Protein AF-X0XL08-F1 (afdb_monomer_lite)

pLDDT: mean 83.1, std 13.4, range [55.41, 96.75]

Structure (mmCIF, N/CA/C/O backbone):
data_AF-X0XL08-F1
#
_entry.id   AF-X0XL08-F1
#
loop_
_atom_site.group_PDB
_atom_site.id
_atom_site.type_symbol
_atom_site.label_atom_id
_atom_site.label_alt_id
_atom_site.label_comp_id
_atom_site.label_asym_id
_atom_site.label_entity_id
_atom_site.label_seq_id
_atom_site.pdbx_PDB_ins_code
_atom_site.Cartn_x
_atom_site.Cartn_y
_atom_site.Cartn_z
_atom_site.occupancy
_atom_site.B_iso_or_equiv
_atom_site.auth_seq_id
_atom_site.auth_comp_id
_atom_site.auth_asym_id
_atom_site.auth_atom_id
_atom_site.pdbx_PDB_model_num
ATOM 1 N N . SER A 1 1 ? 58.829 -22.914 -38.156 1.00 68.19 1 SER A N 1
ATOM 2 C CA . SER A 1 1 ? 59.879 -21.986 -38.624 1.00 68.19 1 SER A CA 1
ATOM 3 C C . SER A 1 1 ? 59.305 -21.153 -39.754 1.00 68.19 1 SER A C 1
ATOM 5 O O . SER A 1 1 ? 58.218 -21.480 -40.220 1.00 68.19 1 SER A O 1
ATOM 7 N N . ILE A 1 2 ? 59.989 -20.090 -40.184 1.00 63.19 2 ILE A N 1
ATOM 8 C CA . ILE A 1 2 ? 59.581 -19.335 -41.381 1.00 63.19 2 ILE A CA 1
ATOM 9 C C . ILE A 1 2 ? 59.491 -20.271 -42.604 1.00 63.19 2 ILE A C 1
ATOM 11 O O . ILE A 1 2 ? 58.567 -20.150 -43.398 1.00 63.19 2 ILE A O 1
ATOM 15 N N . ASP A 1 3 ? 60.325 -21.317 -42.628 1.00 72.31 3 ASP A N 1
ATOM 16 C CA . ASP A 1 3 ? 60.306 -22.382 -43.638 1.00 72.31 3 ASP A CA 1
ATOM 17 C C . ASP A 1 3 ? 58.963 -23.128 -43.722 1.00 72.31 3 ASP A C 1
ATOM 19 O O . ASP A 1 3 ? 58.564 -23.551 -44.800 1.00 72.31 3 ASP A O 1
ATOM 23 N N . ALA A 1 4 ? 58.226 -23.275 -42.613 1.00 63.19 4 ALA A N 1
ATOM 24 C CA . ALA A 1 4 ? 56.910 -23.926 -42.624 1.00 63.19 4 ALA A CA 1
ATOM 25 C C . ALA A 1 4 ? 55.818 -23.047 -43.262 1.00 63.19 4 ALA A C 1
ATOM 27 O O . ALA A 1 4 ? 54.829 -23.575 -43.748 1.00 63.19 4 ALA A O 1
ATOM 28 N N . ILE A 1 5 ? 56.010 -21.723 -43.270 1.00 63.94 5 ILE A N 1
ATOM 29 C CA . ILE A 1 5 ? 55.116 -20.752 -43.921 1.00 63.94 5 ILE A CA 1
ATOM 30 C C . ILE A 1 5 ? 55.443 -20.662 -45.417 1.00 63.94 5 ILE A C 1
ATOM 32 O O . ILE A 1 5 ? 54.544 -20.544 -46.238 1.00 63.94 5 ILE A O 1
ATOM 36 N N . GLU A 1 6 ? 56.724 -20.761 -45.782 1.00 65.94 6 GLU A N 1
ATOM 37 C CA . GLU A 1 6 ? 57.181 -20.735 -47.181 1.00 65.94 6 GLU A CA 1
ATOM 38 C C . GLU A 1 6 ? 56.871 -22.042 -47.938 1.00 65.94 6 GLU A C 1
ATOM 40 O O . GLU A 1 6 ? 56.704 -22.031 -49.156 1.00 65.94 6 GLU A O 1
ATOM 45 N N . THR A 1 7 ? 56.752 -23.165 -47.215 1.00 66.25 7 THR A N 1
ATOM 46 C CA . THR A 1 7 ? 56.386 -24.483 -47.775 1.00 66.25 7 THR A CA 1
ATOM 47 C C . THR A 1 7 ? 54.870 -24.658 -47.947 1.00 66.25 7 THR A C 1
ATOM 49 O O . THR A 1 7 ? 54.437 -25.621 -48.578 1.00 66.25 7 THR A O 1
ATOM 52 N N . ASP A 1 8 ? 54.047 -23.738 -47.436 1.00 64.94 8 ASP A N 1
ATOM 53 C CA . ASP A 1 8 ? 52.605 -23.719 -47.700 1.00 64.94 8 ASP A CA 1
ATOM 54 C C . ASP A 1 8 ? 52.351 -23.214 -49.128 1.00 64.94 8 ASP A C 1
ATOM 56 O O . ASP A 1 8 ? 52.111 -22.037 -49.415 1.00 64.94 8 ASP A O 1
ATOM 60 N N . THR A 1 9 ? 52.512 -24.134 -50.074 1.00 62.56 9 THR A N 1
ATOM 61 C CA . THR A 1 9 ? 52.405 -23.889 -51.505 1.00 62.56 9 THR A CA 1
ATOM 62 C C . THR A 1 9 ? 50.948 -23.869 -51.935 1.00 62.56 9 THR A C 1
ATOM 64 O O . THR A 1 9 ? 50.470 -24.777 -52.612 1.00 62.56 9 THR A O 1
ATOM 67 N N . THR A 1 10 ? 50.268 -22.765 -51.652 1.00 58.53 10 THR A N 1
ATOM 68 C CA . THR A 1 10 ? 49.085 -22.310 -52.404 1.00 58.53 10 THR A CA 1
ATOM 69 C C . THR A 1 10 ? 47.754 -23.026 -52.150 1.00 58.53 10 THR A C 1
ATOM 71 O O . THR A 1 10 ? 46.770 -22.656 -52.790 1.00 58.53 10 THR A O 1
ATOM 74 N N . THR A 1 11 ? 47.666 -23.972 -51.210 1.00 63.25 11 THR A N 1
ATOM 75 C CA . THR A 1 11 ? 46.386 -24.634 -50.886 1.00 63.25 11 THR A CA 1
ATOM 76 C C . THR A 1 11 ? 45.923 -24.416 -49.458 1.00 63.25 11 THR A C 1
ATOM 78 O O . THR A 1 11 ? 44.740 -24.152 -49.274 1.00 63.25 11 THR A O 1
ATOM 81 N N . ASP A 1 12 ? 46.809 -24.450 -48.465 1.00 68.38 12 ASP A N 1
ATOM 82 C CA . ASP A 1 12 ? 46.380 -24.580 -47.070 1.0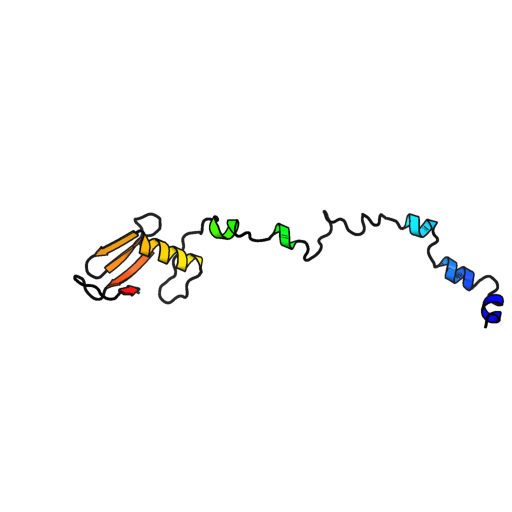0 68.38 12 ASP A CA 1
ATOM 83 C C . ASP A 1 12 ? 46.170 -23.205 -46.424 1.00 68.38 12 ASP A C 1
ATOM 85 O O . ASP A 1 12 ? 45.080 -22.928 -45.917 1.00 68.38 12 ASP A O 1
ATOM 89 N N . ILE A 1 13 ? 47.135 -22.287 -46.550 1.00 69.44 13 ILE A N 1
ATOM 90 C CA . ILE A 1 13 ? 46.950 -20.868 -46.201 1.00 69.44 13 ILE A CA 1
ATOM 91 C C . ILE A 1 13 ? 45.826 -20.242 -47.035 1.00 69.44 13 ILE A C 1
ATOM 93 O O . ILE A 1 13 ? 44.965 -19.585 -46.450 1.00 69.44 13 ILE A O 1
ATOM 97 N N . PRO A 1 14 ? 45.762 -20.436 -48.368 1.00 71.62 14 PRO A N 1
ATOM 98 C CA . PRO A 1 14 ? 44.659 -19.908 -49.156 1.00 71.62 14 PRO A CA 1
ATOM 99 C C . PRO A 1 14 ? 43.304 -20.483 -48.759 1.00 71.62 14 PRO A C 1
ATOM 101 O O . PRO A 1 14 ? 42.366 -19.703 -48.686 1.00 71.62 14 PRO A O 1
ATOM 104 N N . ALA A 1 15 ? 43.186 -21.781 -48.452 1.00 67.31 15 ALA A N 1
ATOM 105 C CA . ALA A 1 15 ? 41.934 -22.370 -47.967 1.00 67.31 15 ALA A CA 1
ATOM 106 C C . ALA A 1 15 ? 41.519 -21.809 -46.597 1.00 67.31 15 ALA A C 1
ATOM 108 O O . ALA A 1 15 ? 40.365 -21.429 -46.422 1.00 67.31 15 ALA A O 1
ATOM 109 N N . LEU A 1 16 ? 42.456 -21.670 -45.651 1.00 70.06 16 LEU A N 1
ATOM 110 C CA . LEU A 1 16 ? 42.176 -21.039 -44.354 1.00 70.06 16 LEU A CA 1
ATOM 111 C C . LEU A 1 16 ? 41.783 -19.561 -44.495 1.00 70.06 16 LEU A C 1
ATOM 113 O O . LEU A 1 16 ? 40.930 -19.079 -43.754 1.00 70.06 16 LEU A O 1
ATOM 117 N N . ILE A 1 17 ? 42.408 -18.832 -45.423 1.00 73.50 17 ILE A N 1
ATOM 118 C CA . ILE A 1 17 ? 42.084 -17.430 -45.723 1.00 73.50 17 ILE A CA 1
ATOM 119 C C . ILE A 1 17 ? 40.757 -17.321 -46.491 1.00 73.50 17 ILE A C 1
ATOM 121 O O . ILE A 1 17 ? 40.041 -16.347 -46.292 1.00 73.50 17 ILE A O 1
ATOM 125 N N . LEU A 1 18 ? 40.409 -18.307 -47.327 1.00 69.81 18 LEU A N 1
ATOM 126 C CA . LEU A 1 18 ? 39.125 -18.414 -48.037 1.00 69.81 18 LEU A CA 1
ATOM 127 C C . LEU A 1 18 ? 37.948 -18.610 -47.073 1.00 69.81 18 LEU A C 1
ATOM 129 O O . LEU A 1 18 ? 36.851 -18.136 -47.359 1.00 69.81 18 LEU A O 1
ATOM 133 N N . ASP A 1 19 ? 38.180 -19.260 -45.932 1.00 76.88 19 ASP A N 1
ATOM 134 C CA . ASP A 1 19 ? 37.178 -19.413 -44.871 1.00 76.88 19 ASP A CA 1
ATOM 135 C C . ASP A 1 19 ? 37.048 -18.159 -43.980 1.00 76.88 19 ASP A C 1
ATOM 137 O O . ASP A 1 19 ? 36.078 -18.024 -43.224 1.00 76.88 19 ASP A O 1
ATOM 141 N N . VAL A 1 20 ? 37.988 -17.207 -44.070 1.00 79.94 20 VAL A N 1
ATOM 142 C CA . VAL A 1 20 ? 37.865 -15.890 -43.430 1.00 79.94 20 VAL A CA 1
ATOM 143 C C . VAL A 1 20 ? 37.059 -14.970 -44.349 1.00 79.94 20 VAL A C 1
ATOM 145 O O . VAL A 1 20 ? 37.447 -14.763 -45.497 1.00 79.94 20 VAL A O 1
ATOM 148 N N . PRO A 1 21 ? 35.971 -14.343 -43.861 1.00 81.69 21 PRO A N 1
ATOM 149 C CA . PRO A 1 21 ? 35.225 -13.384 -44.663 1.00 81.69 21 PRO A CA 1
ATOM 150 C C . PRO A 1 21 ? 36.138 -12.272 -45.191 1.00 81.69 21 PRO A C 1
ATOM 152 O O . PRO A 1 21 ? 36.839 -11.605 -44.424 1.00 81.69 21 PRO A O 1
ATOM 155 N N . THR A 1 22 ? 36.102 -12.033 -46.498 1.00 83.88 22 THR A N 1
ATOM 156 C CA . THR A 1 22 ? 36.779 -10.895 -47.128 1.00 83.88 22 THR A CA 1
ATOM 157 C C . THR A 1 22 ? 36.236 -9.572 -46.592 1.00 83.88 22 THR A C 1
ATOM 159 O O . THR A 1 22 ? 35.141 -9.501 -46.042 1.00 83.88 22 THR A O 1
ATOM 162 N N . VAL A 1 23 ? 36.952 -8.466 -46.818 1.00 78.50 23 VAL A N 1
ATOM 163 C CA . VAL A 1 23 ? 36.458 -7.122 -46.468 1.00 78.50 23 VAL A CA 1
ATOM 164 C C . VAL A 1 23 ? 35.115 -6.839 -47.145 1.00 78.50 23 VAL A C 1
ATOM 166 O O . VAL A 1 23 ? 34.231 -6.263 -46.522 1.00 78.50 23 VAL A O 1
ATOM 169 N N . ALA A 1 24 ? 34.927 -7.270 -48.394 1.00 81.62 24 ALA A N 1
ATOM 170 C CA . ALA A 1 24 ? 33.663 -7.115 -49.107 1.00 81.62 24 ALA A CA 1
ATOM 171 C C . ALA A 1 24 ? 32.549 -7.977 -48.495 1.00 81.62 24 ALA A C 1
ATOM 173 O O . ALA A 1 24 ? 31.439 -7.489 -48.323 1.00 81.62 24 ALA A O 1
ATOM 174 N N . GLU A 1 25 ? 32.839 -9.219 -48.106 1.00 83.56 25 GLU A N 1
ATOM 175 C CA . GLU A 1 25 ? 31.871 -10.110 -47.455 1.00 83.56 25 GLU A CA 1
ATOM 176 C C . GLU A 1 25 ? 31.559 -9.691 -46.023 1.00 83.56 25 GLU A C 1
ATOM 178 O O . GLU A 1 25 ? 30.413 -9.789 -45.610 1.00 83.56 25 GLU A O 1
ATOM 183 N N . PHE A 1 26 ? 32.532 -9.181 -45.270 1.00 75.62 26 PHE A N 1
ATOM 184 C CA . PHE A 1 26 ? 32.328 -8.582 -43.955 1.00 75.62 26 PHE A CA 1
ATOM 185 C C . PHE A 1 26 ? 31.464 -7.319 -44.072 1.00 75.62 26 PHE A C 1
ATOM 187 O O . PHE A 1 26 ? 30.476 -7.189 -43.356 1.00 75.62 26 PHE A O 1
ATOM 194 N N . ASN A 1 27 ? 31.759 -6.450 -45.050 1.00 74.69 27 ASN A N 1
ATOM 195 C CA . ASN A 1 27 ? 30.947 -5.269 -45.358 1.00 74.69 27 ASN A CA 1
ATOM 196 C C . ASN A 1 27 ? 29.570 -5.613 -45.962 1.00 74.69 27 ASN A C 1
ATOM 198 O O . ASN A 1 27 ? 28.641 -4.819 -45.834 1.00 74.69 27 ASN A O 1
ATOM 202 N N . ALA A 1 28 ? 29.396 -6.776 -46.589 1.00 73.50 28 ALA A N 1
ATOM 203 C CA . ALA A 1 28 ? 28.097 -7.261 -47.065 1.00 73.50 28 ALA A CA 1
ATOM 204 C C . ALA A 1 28 ? 27.306 -7.987 -45.962 1.00 73.50 28 ALA A C 1
ATOM 206 O O . ALA A 1 28 ? 26.081 -7.910 -45.925 1.00 73.50 28 ALA A O 1
ATOM 207 N N . ARG A 1 29 ? 28.003 -8.637 -45.019 1.00 70.44 29 ARG A N 1
ATOM 208 C CA . ARG A 1 29 ? 27.463 -9.182 -43.761 1.00 70.44 29 ARG A CA 1
ATOM 209 C C . ARG A 1 29 ? 27.072 -8.091 -42.770 1.00 70.44 29 ARG A C 1
ATOM 211 O O . ARG A 1 29 ? 26.448 -8.401 -41.759 1.00 70.44 29 ARG A O 1
ATOM 218 N N . THR A 1 30 ? 27.337 -6.829 -43.099 1.00 58.50 30 THR A N 1
ATOM 219 C CA . THR A 1 30 ? 26.658 -5.647 -42.561 1.00 58.50 30 THR A CA 1
ATOM 220 C C . THR A 1 30 ? 25.184 -5.640 -42.981 1.00 58.50 30 THR A C 1
ATOM 222 O O . THR A 1 30 ? 24.680 -4.688 -43.577 1.00 58.50 30 THR A O 1
ATOM 225 N N . LEU A 1 31 ? 24.435 -6.666 -42.577 1.00 56.97 31 LEU A N 1
ATOM 226 C CA . LEU A 1 31 ? 23.073 -6.453 -42.116 1.00 56.97 31 LEU A CA 1
ATOM 227 C C . LEU A 1 31 ? 23.204 -5.597 -40.845 1.00 56.97 31 LEU A C 1
ATOM 229 O O . LEU A 1 31 ? 23.271 -6.104 -39.737 1.00 56.97 31 LEU A O 1
ATOM 233 N N . VAL A 1 32 ? 23.457 -4.314 -41.111 1.00 59.53 32 VAL A N 1
ATOM 234 C CA . VAL A 1 32 ? 23.624 -3.121 -40.284 1.00 59.53 32 VAL A CA 1
ATOM 235 C C . VAL A 1 32 ? 23.974 -3.405 -38.820 1.00 59.53 32 VAL A C 1
ATOM 237 O O . VAL A 1 32 ? 23.147 -3.889 -38.064 1.00 59.53 32 VAL A O 1
ATOM 240 N N . ALA A 1 33 ? 25.145 -2.974 -38.347 1.00 55.78 33 ALA A N 1
ATOM 241 C CA . ALA A 1 33 ? 25.408 -2.897 -36.903 1.00 55.78 33 ALA A CA 1
ATOM 242 C C . ALA A 1 33 ? 24.300 -2.128 -36.132 1.00 55.78 33 ALA A C 1
ATOM 244 O O . ALA A 1 33 ? 24.096 -2.369 -34.950 1.00 55.78 33 ALA A O 1
ATOM 245 N N . ALA A 1 34 ? 23.544 -1.258 -36.816 1.00 55.41 34 ALA A N 1
ATOM 246 C CA . ALA A 1 34 ? 22.351 -0.578 -36.300 1.00 55.41 34 ALA A CA 1
ATOM 247 C C . ALA A 1 34 ? 21.063 -1.437 -36.252 1.00 55.41 34 ALA A C 1
ATOM 249 O O . ALA A 1 34 ? 20.072 -0.985 -35.702 1.00 55.41 34 ALA A O 1
ATOM 250 N N . ALA A 1 35 ? 21.057 -2.638 -36.833 1.00 64.56 35 ALA A N 1
ATOM 251 C CA . ALA A 1 35 ? 19.972 -3.621 -36.764 1.00 64.56 35 ALA A CA 1
ATOM 252 C C . ALA A 1 35 ? 20.320 -4.831 -35.874 1.00 64.56 35 ALA A C 1
ATOM 254 O O . ALA A 1 35 ? 19.460 -5.668 -35.632 1.00 64.56 35 ALA A O 1
ATOM 255 N N . TYR A 1 36 ? 21.568 -4.946 -35.397 1.00 69.81 36 TYR A N 1
ATOM 256 C CA . TYR A 1 36 ? 21.954 -5.963 -34.405 1.00 69.81 36 TYR A CA 1
ATOM 257 C C . TYR A 1 36 ? 21.410 -5.639 -33.004 1.00 69.81 36 TYR A C 1
ATOM 259 O O . TYR A 1 36 ? 21.325 -6.517 -32.149 1.00 69.81 36 TYR A O 1
ATOM 267 N N . PHE A 1 37 ? 21.087 -4.366 -32.773 1.00 70.12 37 PHE A N 1
ATOM 268 C CA . PHE A 1 37 ? 20.436 -3.879 -31.573 1.00 70.12 37 PHE A CA 1
ATOM 269 C C . PHE A 1 37 ? 19.673 -2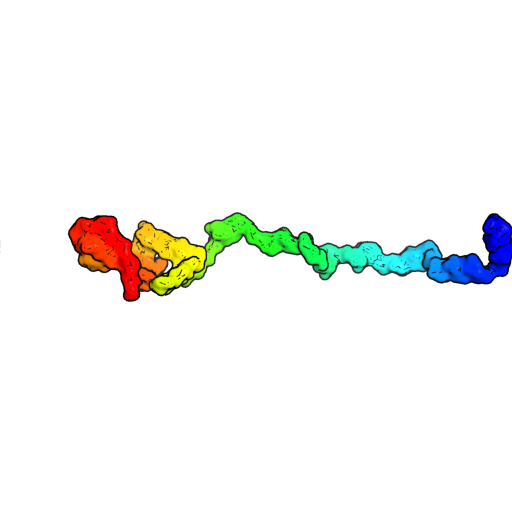.583 -31.898 1.00 70.12 37 PHE A C 1
ATOM 271 O O . PHE A 1 37 ? 20.286 -1.530 -32.084 1.00 70.12 37 PHE A O 1
ATOM 278 N N . ASP A 1 38 ? 18.350 -2.660 -31.994 1.00 71.94 38 ASP A N 1
ATOM 279 C CA . ASP A 1 38 ? 17.452 -1.510 -32.077 1.00 71.94 38 ASP A CA 1
ATOM 280 C C . ASP A 1 38 ? 16.929 -1.176 -30.670 1.00 71.94 38 ASP A C 1
ATOM 282 O O . ASP A 1 38 ? 16.086 -1.902 -30.157 1.00 71.94 38 ASP A O 1
ATOM 286 N N . PRO A 1 39 ? 17.333 -0.071 -30.024 1.00 67.81 39 PRO A N 1
ATOM 287 C CA . PRO A 1 39 ? 16.811 0.282 -28.702 1.00 67.81 39 PRO A CA 1
ATOM 288 C C . PRO A 1 39 ? 15.291 0.538 -28.674 1.00 67.81 39 PRO A C 1
ATOM 290 O O . PRO A 1 39 ? 14.718 0.611 -27.587 1.00 67.81 39 PRO A O 1
ATOM 293 N N . ALA A 1 40 ? 14.635 0.697 -29.830 1.00 69.38 40 ALA A N 1
ATOM 294 C CA . ALA A 1 40 ? 13.185 0.831 -29.952 1.00 69.38 40 ALA A CA 1
ATOM 295 C C . ALA A 1 40 ? 12.450 -0.505 -30.196 1.00 69.38 40 ALA A C 1
ATOM 297 O O . ALA A 1 40 ? 11.236 -0.551 -29.986 1.00 69.38 40 ALA A O 1
ATOM 298 N N . ALA A 1 41 ? 13.143 -1.577 -30.603 1.00 73.81 41 ALA A N 1
ATOM 299 C CA . ALA A 1 41 ? 12.542 -2.888 -30.901 1.00 73.81 41 ALA A CA 1
ATOM 300 C C . ALA A 1 41 ? 13.143 -4.053 -30.088 1.00 73.81 41 ALA A C 1
ATOM 302 O O . ALA A 1 41 ? 12.414 -4.964 -29.689 1.00 73.81 41 ALA A O 1
ATOM 303 N N . ASP A 1 42 ? 14.440 -4.017 -29.794 1.00 78.12 42 ASP A N 1
ATOM 304 C CA . ASP A 1 42 ? 15.162 -5.005 -29.000 1.00 78.12 42 ASP A CA 1
ATOM 305 C C . ASP A 1 42 ? 15.084 -4.674 -27.507 1.00 78.12 42 ASP A C 1
ATOM 307 O O . ASP A 1 42 ? 15.525 -3.630 -27.021 1.00 78.12 42 ASP A O 1
ATOM 311 N N . THR A 1 43 ? 14.526 -5.605 -26.738 1.00 66.56 43 THR A N 1
ATOM 312 C CA . THR A 1 43 ? 14.390 -5.450 -25.288 1.00 66.56 43 THR A CA 1
ATOM 313 C C . THR A 1 43 ? 15.737 -5.699 -24.606 1.00 66.56 43 THR A C 1
ATOM 315 O O . THR A 1 43 ? 16.147 -6.847 -24.434 1.00 66.56 43 THR A O 1
ATOM 318 N N . VAL A 1 44 ? 16.417 -4.641 -24.150 1.00 71.44 44 VAL A N 1
ATOM 319 C CA . VAL A 1 44 ? 17.489 -4.786 -23.148 1.00 71.44 44 VAL A CA 1
ATOM 320 C C . VAL A 1 44 ? 16.819 -5.048 -21.821 1.00 71.44 44 VAL A C 1
ATOM 322 O O . VAL A 1 44 ? 16.317 -4.123 -21.181 1.00 71.44 44 VAL A O 1
ATOM 325 N N . ALA A 1 45 ? 16.823 -6.303 -21.387 1.00 69.06 45 ALA A N 1
ATOM 326 C CA . ALA A 1 45 ? 16.521 -6.600 -20.001 1.00 69.06 45 ALA A CA 1
ATOM 327 C C . ALA A 1 45 ? 17.425 -5.715 -19.114 1.00 69.06 45 ALA A C 1
ATOM 329 O O . ALA A 1 45 ? 18.644 -5.841 -19.170 1.00 69.06 45 ALA A O 1
ATOM 330 N N . THR A 1 46 ? 16.785 -4.811 -18.357 1.00 56.69 46 THR A N 1
ATOM 331 C CA . THR A 1 46 ? 17.323 -3.858 -17.358 1.00 56.69 46 THR A CA 1
ATOM 332 C C . THR A 1 46 ? 17.848 -2.482 -17.816 1.00 56.69 46 THR A C 1
ATOM 334 O O . THR A 1 46 ? 18.444 -1.768 -17.017 1.00 56.69 46 THR A O 1
ATOM 337 N N . VAL A 1 47 ? 17.564 -2.022 -19.045 1.00 59.88 47 VAL A N 1
ATOM 338 C CA . VAL A 1 47 ? 17.450 -0.559 -19.348 1.00 59.88 47 VAL A CA 1
ATOM 339 C C . VAL A 1 47 ? 15.991 -0.213 -19.692 1.00 59.88 47 VAL A C 1
ATOM 341 O O . VAL A 1 47 ? 15.661 0.736 -20.387 1.00 59.88 47 VAL A O 1
ATOM 344 N N . THR A 1 48 ? 15.078 -1.025 -19.169 1.00 55.94 48 THR A N 1
ATOM 345 C CA . THR A 1 48 ? 13.622 -0.829 -19.159 1.00 55.94 48 THR A CA 1
ATOM 346 C C . THR A 1 48 ? 13.162 -0.162 -17.848 1.00 55.94 48 THR A C 1
ATOM 348 O O . THR A 1 48 ? 12.005 0.229 -17.707 1.00 55.94 48 THR A O 1
ATOM 351 N N . ASP A 1 49 ? 14.079 0.032 -16.893 1.00 58.19 49 ASP A N 1
ATOM 352 C CA . ASP A 1 49 ? 13.794 0.438 -15.508 1.00 58.19 49 ASP A CA 1
ATOM 353 C C . ASP A 1 49 ? 13.428 1.921 -15.327 1.00 58.19 49 ASP A C 1
ATOM 355 O O . ASP A 1 49 ? 13.082 2.337 -14.223 1.00 58.19 49 ASP A O 1
ATOM 359 N N . VAL A 1 50 ? 13.453 2.729 -16.394 1.00 65.25 50 VAL A N 1
ATOM 360 C CA . VAL A 1 50 ? 12.929 4.110 -16.364 1.00 65.25 50 VAL A CA 1
ATOM 361 C C . VAL A 1 50 ? 11.458 4.152 -16.772 1.00 65.25 50 VAL A C 1
ATOM 363 O O . VAL A 1 50 ? 10.685 4.915 -16.202 1.00 65.25 50 VAL A O 1
ATOM 366 N N . THR A 1 51 ? 11.038 3.309 -17.717 1.00 70.06 51 THR A N 1
ATOM 367 C CA . THR A 1 51 ? 9.665 3.330 -18.247 1.00 70.06 51 THR A CA 1
ATOM 368 C C . THR A 1 51 ? 8.639 2.819 -17.234 1.00 70.06 51 THR A C 1
ATOM 370 O O . THR A 1 51 ? 7.505 3.283 -17.241 1.00 70.06 51 THR A O 1
ATOM 373 N N . ASN A 1 52 ? 9.043 1.919 -16.331 1.00 74.06 52 ASN A N 1
ATOM 374 C CA . ASN A 1 52 ? 8.180 1.359 -15.283 1.00 74.06 52 ASN A CA 1
ATOM 375 C C . ASN A 1 52 ? 8.550 1.848 -13.876 1.00 74.06 52 ASN A C 1
ATOM 377 O O . ASN A 1 52 ? 8.169 1.228 -12.881 1.00 74.06 52 ASN A O 1
ATOM 381 N N . GLN A 1 53 ? 9.334 2.924 -13.774 1.00 84.19 53 GLN A N 1
ATOM 382 C CA . GLN A 1 53 ? 9.712 3.456 -12.475 1.00 84.19 53 GLN A CA 1
ATOM 383 C C . GLN A 1 53 ? 8.485 4.057 -11.789 1.00 84.19 53 GLN A C 1
ATOM 385 O O . GLN A 1 53 ? 7.903 5.017 -12.284 1.00 84.19 53 GLN A O 1
ATOM 390 N N . VAL A 1 54 ? 8.129 3.522 -10.622 1.00 88.38 54 VAL A N 1
ATOM 391 C CA . VAL A 1 54 ? 7.162 4.168 -9.731 1.00 88.38 54 VAL A CA 1
ATOM 392 C C . VAL A 1 54 ? 7.787 5.467 -9.236 1.00 88.38 54 VAL A C 1
ATOM 394 O O . VAL A 1 54 ? 8.803 5.453 -8.537 1.00 88.38 54 VAL A O 1
ATOM 397 N N . THR A 1 55 ? 7.201 6.597 -9.609 1.00 91.00 55 THR A N 1
ATOM 398 C CA . THR A 1 55 ? 7.655 7.907 -9.151 1.00 91.00 55 THR A CA 1
ATOM 399 C C . THR A 1 55 ? 7.100 8.213 -7.762 1.00 91.00 55 THR A C 1
ATOM 401 O O . THR A 1 55 ? 6.099 7.654 -7.312 1.00 91.00 55 THR A O 1
ATOM 404 N N . VAL A 1 56 ? 7.717 9.169 -7.065 1.00 92.25 56 VAL A N 1
ATOM 405 C CA . VAL A 1 56 ? 7.169 9.685 -5.798 1.00 92.25 56 VAL A CA 1
ATOM 406 C C . VAL A 1 56 ? 5.763 10.272 -6.004 1.00 92.25 56 VAL A C 1
ATOM 408 O O . VAL A 1 56 ? 4.910 10.136 -5.131 1.00 92.25 56 VAL A O 1
ATOM 411 N N . ALA A 1 57 ? 5.497 10.877 -7.167 1.00 93.38 57 ALA A N 1
ATOM 412 C CA . ALA A 1 57 ? 4.175 11.399 -7.502 1.00 93.38 57 ALA A CA 1
ATOM 413 C C . ALA A 1 57 ? 3.131 10.277 -7.612 1.00 93.38 57 ALA A C 1
ATOM 415 O O . ALA A 1 57 ? 2.024 10.441 -7.096 1.00 93.38 57 ALA A O 1
ATOM 416 N N . ASP A 1 58 ? 3.492 9.123 -8.183 1.00 92.81 58 ASP A N 1
ATOM 417 C CA . ASP A 1 58 ? 2.595 7.964 -8.273 1.00 92.81 58 ASP A CA 1
ATOM 418 C C . ASP A 1 58 ? 2.210 7.443 -6.884 1.00 92.81 58 ASP A C 1
ATOM 420 O O . ASP A 1 58 ? 1.073 7.043 -6.671 1.00 92.81 58 ASP A O 1
ATOM 424 N N . ILE A 1 59 ? 3.113 7.499 -5.903 1.00 92.25 59 ILE A N 1
ATOM 425 C CA . ILE A 1 59 ? 2.826 7.051 -4.530 1.00 92.25 59 ILE A CA 1
ATOM 426 C C . ILE A 1 59 ? 1.956 8.068 -3.782 1.00 92.25 59 ILE A C 1
ATOM 428 O O . ILE A 1 59 ? 1.052 7.685 -3.044 1.00 92.25 59 ILE A O 1
ATOM 432 N N . LEU A 1 60 ? 2.239 9.363 -3.944 1.00 93.94 60 LEU A N 1
ATOM 433 C CA . LEU A 1 60 ? 1.606 10.423 -3.152 1.00 93.94 60 LEU A CA 1
ATOM 434 C C . LEU A 1 60 ? 0.268 10.912 -3.714 1.00 93.94 60 LEU A C 1
ATOM 436 O O . LEU A 1 60 ? -0.518 11.488 -2.966 1.00 93.94 60 LEU A O 1
ATOM 440 N N . THR A 1 61 ? 0.023 10.743 -5.016 1.00 93.69 61 THR A N 1
ATOM 441 C CA . THR A 1 61 ? -1.156 11.321 -5.688 1.00 93.69 61 THR A CA 1
ATOM 442 C C . THR A 1 61 ? -2.123 10.282 -6.249 1.00 93.69 61 THR A C 1
ATOM 444 O O . THR A 1 61 ? -3.272 10.622 -6.534 1.00 93.69 61 THR A O 1
ATOM 447 N N . THR A 1 62 ? -1.713 9.015 -6.367 1.00 94.94 62 THR A N 1
ATOM 448 C CA . THR A 1 62 ? -2.627 7.947 -6.790 1.00 94.94 62 THR A CA 1
ATOM 449 C C . THR A 1 62 ? -3.666 7.684 -5.709 1.00 94.94 62 THR A C 1
ATOM 451 O O . THR A 1 62 ? -3.338 7.397 -4.557 1.00 94.94 62 THR A O 1
ATOM 454 N N . GLN A 1 63 ? -4.942 7.744 -6.093 1.00 94.75 63 GLN A N 1
ATOM 455 C CA . GLN A 1 63 ? -6.039 7.418 -5.194 1.00 94.75 63 GLN A CA 1
ATOM 456 C C . GLN A 1 63 ? -6.004 5.935 -4.819 1.00 94.75 63 GLN A C 1
ATOM 458 O O . GLN A 1 63 ? -5.968 5.045 -5.668 1.00 94.75 63 GLN A O 1
ATOM 463 N N . MET A 1 64 ? -6.070 5.677 -3.521 1.00 94.75 64 MET A N 1
ATOM 464 C CA . MET A 1 64 ? -6.144 4.332 -2.974 1.00 94.75 64 MET A CA 1
ATOM 465 C C . MET A 1 64 ? -7.594 3.842 -3.014 1.00 94.75 64 MET A C 1
ATOM 467 O O . MET A 1 64 ? -8.516 4.584 -2.677 1.00 94.75 64 MET A O 1
ATOM 471 N N . THR A 1 65 ? -7.806 2.586 -3.409 1.00 95.38 65 THR A N 1
ATOM 472 C CA . THR A 1 65 ? -9.135 1.963 -3.320 1.00 95.38 65 THR A CA 1
ATOM 473 C C . THR A 1 65 ? -9.481 1.726 -1.855 1.00 95.38 65 THR A C 1
ATOM 475 O O . THR A 1 65 ? -8.699 1.118 -1.126 1.00 95.38 65 THR A O 1
ATOM 478 N N . GLU A 1 66 ? -10.647 2.203 -1.425 1.00 96.00 66 GLU A N 1
ATOM 479 C CA . GLU A 1 66 ? -11.094 2.068 -0.041 1.00 96.00 66 GLU A CA 1
ATOM 480 C C . GLU A 1 66 ? -11.177 0.592 0.377 1.00 96.00 66 GLU A C 1
ATOM 482 O O . GLU A 1 66 ? -11.824 -0.239 -0.265 1.00 96.00 66 GLU A O 1
ATOM 487 N N . SER A 1 67 ? -10.500 0.263 1.473 1.00 95.56 67 SER A N 1
ATOM 488 C CA . SER A 1 67 ? -10.514 -1.058 2.088 1.00 95.56 67 SER A CA 1
ATOM 489 C C . SER A 1 67 ? -10.118 -0.919 3.551 1.00 95.56 67 SER A C 1
ATOM 491 O O . SER A 1 67 ? -9.253 -0.111 3.882 1.00 95.56 67 SER A O 1
ATOM 493 N N . TYR A 1 68 ? -10.709 -1.739 4.416 1.00 94.44 68 TYR A N 1
ATOM 494 C CA . TYR A 1 68 ? -10.394 -1.792 5.843 1.00 94.44 68 TYR A CA 1
ATOM 495 C C . TYR A 1 68 ? -10.008 -3.217 6.226 1.00 94.44 68 TYR A C 1
ATOM 497 O O . TYR A 1 68 ? -10.478 -4.186 5.626 1.00 94.44 68 TYR A O 1
ATOM 505 N N . ALA A 1 69 ? -9.099 -3.347 7.189 1.00 92.81 69 ALA A N 1
ATOM 506 C CA . ALA A 1 69 ? -8.668 -4.651 7.671 1.00 92.81 69 ALA A CA 1
ATOM 507 C C . ALA A 1 69 ? -9.745 -5.264 8.571 1.00 92.81 69 ALA A C 1
ATOM 509 O O . ALA A 1 69 ? -10.300 -4.578 9.428 1.00 92.81 69 ALA A O 1
ATOM 510 N N . ALA A 1 70 ? -9.996 -6.563 8.398 1.00 89.25 70 ALA A N 1
ATOM 511 C CA . ALA A 1 70 ? -10.840 -7.328 9.309 1.00 89.25 70 ALA A CA 1
ATOM 512 C C . ALA A 1 70 ? -10.231 -7.387 10.720 1.00 89.25 70 ALA A C 1
ATOM 514 O O . ALA A 1 70 ? -9.024 -7.153 10.906 1.00 89.25 70 ALA A O 1
ATOM 515 N N . ASP A 1 71 ? -11.053 -7.736 11.716 1.00 85.75 71 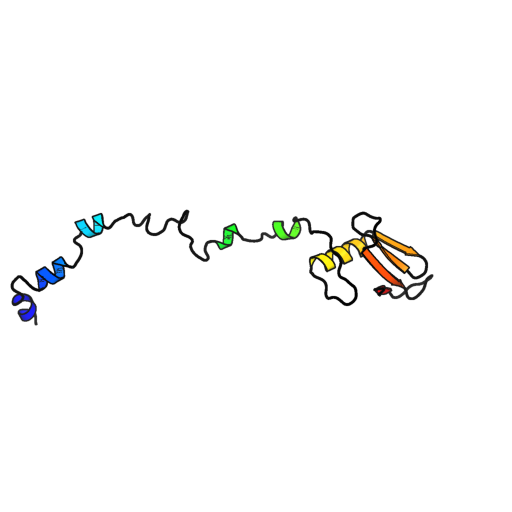ASP A N 1
ATOM 516 C CA . ASP A 1 71 ? -10.529 -7.901 13.063 1.00 85.75 71 ASP A CA 1
ATOM 517 C C . ASP A 1 71 ? -9.493 -9.042 13.146 1.00 85.75 71 ASP A C 1
ATOM 519 O O . ASP A 1 71 ? -9.568 -10.020 12.405 1.00 85.75 71 ASP A O 1
ATOM 523 N N . ASN A 1 72 ? -8.480 -8.896 14.005 1.00 83.94 72 ASN A N 1
ATOM 524 C CA . ASN A 1 72 ? -7.343 -9.818 14.160 1.00 83.94 72 ASN A CA 1
ATOM 525 C C . ASN A 1 72 ? -6.493 -10.108 12.900 1.00 83.94 72 ASN A C 1
ATOM 527 O O . ASN A 1 72 ? -5.603 -10.958 12.948 1.00 83.94 72 ASN A O 1
ATOM 531 N N . ALA A 1 73 ? -6.699 -9.393 11.789 1.00 89.44 73 ALA A N 1
ATOM 532 C CA . ALA A 1 73 ? -5.864 -9.496 10.593 1.00 89.44 73 ALA A CA 1
ATOM 533 C C . ALA A 1 73 ? -4.817 -8.371 10.529 1.00 89.44 73 ALA A C 1
ATOM 535 O O . ALA A 1 73 ? -5.122 -7.203 10.786 1.00 89.44 73 ALA A O 1
ATOM 536 N N . ALA A 1 74 ? -3.585 -8.712 10.136 1.00 93.06 74 ALA A N 1
ATOM 537 C CA . ALA A 1 74 ? -2.562 -7.714 9.836 1.00 93.06 74 ALA A CA 1
ATOM 538 C C . ALA A 1 74 ? -2.993 -6.879 8.609 1.00 93.06 74 ALA A C 1
ATOM 540 O O . ALA A 1 74 ? -3.343 -7.463 7.580 1.00 93.06 74 ALA A O 1
ATOM 541 N N . PRO A 1 75 ? -2.991 -5.536 8.691 1.00 94.75 75 PRO A N 1
ATOM 542 C CA . PRO A 1 75 ? -3.464 -4.692 7.602 1.00 94.75 75 PRO A CA 1
ATOM 543 C C . PRO A 1 75 ? -2.448 -4.612 6.458 1.00 94.75 75 PRO A C 1
ATOM 545 O O . PRO A 1 75 ? -1.235 -4.600 6.671 1.00 94.75 75 PRO A O 1
ATOM 548 N N . THR A 1 76 ? -2.947 -4.453 5.233 1.00 96.75 76 THR A N 1
ATOM 549 C CA . THR A 1 76 ? -2.152 -3.884 4.134 1.00 96.75 76 THR A CA 1
ATOM 550 C C . THR A 1 76 ? -1.908 -2.390 4.374 1.00 96.75 76 THR A C 1
ATOM 552 O O . THR A 1 76 ? -2.635 -1.747 5.134 1.00 96.75 76 THR A O 1
ATOM 555 N N . LEU A 1 77 ? -0.930 -1.795 3.681 1.00 94.12 77 LEU A N 1
ATOM 556 C CA . LEU A 1 77 ? -0.662 -0.352 3.778 1.00 94.12 77 LEU A CA 1
ATOM 557 C C . LEU A 1 77 ? -1.904 0.490 3.448 1.00 94.12 77 LEU A C 1
ATOM 559 O O . LEU A 1 77 ? -2.169 1.485 4.120 1.00 94.12 77 LEU A O 1
ATOM 563 N N . THR A 1 78 ? -2.703 0.045 2.471 1.00 95.88 78 THR A N 1
ATOM 564 C CA . THR A 1 78 ? -3.947 0.733 2.114 1.00 95.88 78 THR A CA 1
ATOM 565 C C . THR A 1 78 ? -4.960 0.725 3.245 1.00 95.88 78 THR A C 1
ATOM 567 O O . THR A 1 78 ? -5.497 1.770 3.604 1.00 95.88 78 THR A O 1
ATOM 570 N N . GLN A 1 79 ? -5.155 -0.435 3.866 1.00 96.31 79 GLN A N 1
ATOM 571 C CA . GLN A 1 79 ? -6.090 -0.584 4.976 1.00 96.31 79 GLN A CA 1
ATOM 572 C C . GLN A 1 79 ? -5.652 0.195 6.220 1.00 96.31 79 GLN A C 1
ATOM 574 O O . GLN A 1 79 ? -6.492 0.787 6.893 1.00 96.31 79 GLN A O 1
ATOM 579 N N . ALA A 1 80 ? -4.350 0.230 6.519 1.00 94.88 80 ALA A N 1
ATOM 580 C CA . ALA A 1 80 ? -3.823 0.973 7.661 1.00 94.88 80 ALA A CA 1
ATOM 581 C C . ALA A 1 80 ? -4.013 2.488 7.495 1.00 94.88 80 ALA A C 1
ATOM 583 O O . ALA A 1 80 ? -4.527 3.143 8.399 1.00 94.88 80 ALA A O 1
ATOM 584 N N . LEU A 1 81 ? -3.651 3.036 6.329 1.00 94.56 81 LEU A N 1
ATOM 585 C CA . LEU A 1 81 ? -3.791 4.468 6.053 1.00 94.56 81 LEU A CA 1
ATOM 586 C C . LEU A 1 81 ? -5.257 4.910 6.032 1.00 94.56 81 LEU A C 1
ATOM 588 O O . LEU A 1 81 ? -5.576 5.934 6.631 1.00 94.56 81 LEU A O 1
ATOM 592 N N . MET A 1 82 ? -6.153 4.120 5.429 1.00 95.69 82 MET A N 1
ATOM 593 C CA . MET A 1 82 ? -7.593 4.408 5.437 1.00 95.69 82 MET A CA 1
ATOM 594 C C . MET A 1 82 ? -8.171 4.384 6.855 1.00 95.69 82 MET A C 1
ATOM 596 O O . MET A 1 82 ? -8.936 5.272 7.224 1.00 95.69 82 MET A O 1
ATOM 600 N N . MET A 1 83 ? -7.776 3.412 7.684 1.00 93.12 83 MET A N 1
ATOM 601 C CA . MET A 1 83 ? -8.229 3.343 9.076 1.00 93.12 83 MET A CA 1
ATOM 602 C C . MET A 1 83 ? -7.718 4.538 9.897 1.00 93.12 83 MET A C 1
ATOM 604 O O . MET A 1 83 ? -8.475 5.117 10.671 1.00 93.12 83 MET A O 1
ATOM 608 N N . CYS A 1 84 ? -6.468 4.967 9.690 1.00 93.75 84 CYS A N 1
ATOM 609 C CA . CYS A 1 84 ? -5.935 6.185 10.305 1.00 93.75 84 CYS A CA 1
ATOM 610 C C . CYS A 1 84 ? -6.678 7.446 9.846 1.00 93.75 84 CYS A C 1
ATOM 612 O O . CYS A 1 84 ? -7.061 8.256 10.686 1.00 93.75 84 CYS A O 1
ATOM 614 N N . GLN A 1 85 ? -6.905 7.609 8.539 1.00 95.06 85 GLN A N 1
ATOM 615 C CA . GLN A 1 85 ? -7.627 8.756 7.984 1.00 95.06 85 GLN A CA 1
ATOM 616 C C . GLN A 1 85 ? -9.019 8.885 8.607 1.00 95.06 85 GLN A C 1
ATOM 618 O O . GLN A 1 85 ? -9.381 9.962 9.078 1.00 95.06 85 GLN A O 1
ATOM 623 N N . GLN A 1 86 ? -9.779 7.791 8.661 1.00 95.25 86 GLN A N 1
ATOM 624 C CA . GLN A 1 86 ? -11.135 7.831 9.200 1.00 95.25 86 GLN A CA 1
ATOM 625 C C . GLN A 1 86 ? -11.161 8.017 10.719 1.00 95.25 86 GLN A C 1
ATOM 627 O O . GLN A 1 86 ? -12.004 8.758 11.210 1.00 95.25 86 GLN A O 1
ATOM 632 N N . MET A 1 87 ? -10.200 7.452 11.464 1.00 92.44 87 MET A N 1
ATOM 633 C CA . MET A 1 87 ? -10.083 7.698 12.912 1.00 92.44 87 MET A CA 1
ATOM 634 C C . MET A 1 87 ? -9.829 9.175 13.236 1.00 92.44 87 MET A C 1
ATOM 636 O O . MET A 1 87 ? -10.243 9.658 14.284 1.00 92.44 87 MET A O 1
ATOM 640 N N . LEU A 1 88 ? -9.127 9.888 12.354 1.00 93.69 88 LEU A N 1
ATOM 641 C CA . LEU A 1 88 ? -8.848 11.314 12.514 1.00 93.69 88 LEU A CA 1
ATOM 642 C C . LEU A 1 88 ? -9.984 12.206 11.997 1.00 93.69 88 LEU A C 1
ATOM 644 O O . LEU A 1 88 ? -10.134 13.325 12.480 1.00 93.69 88 LEU A O 1
ATOM 648 N N . GLY A 1 89 ? -10.730 11.741 10.993 1.00 92.38 89 GLY A N 1
ATOM 649 C CA . GLY A 1 89 ? -11.703 12.548 10.260 1.00 92.38 89 GLY A CA 1
ATOM 650 C C . GLY A 1 89 ? -13.149 12.379 10.713 1.00 92.38 89 GLY A C 1
ATOM 651 O O . GLY A 1 89 ? -13.809 13.379 10.988 1.00 92.38 89 GLY A O 1
ATOM 652 N N . ASP A 1 90 ? -13.652 11.142 10.754 1.00 93.25 90 ASP A N 1
ATOM 653 C CA . ASP A 1 90 ? -15.086 10.879 10.911 1.00 93.25 90 ASP A CA 1
ATOM 654 C C . ASP A 1 90 ? -15.368 9.608 11.729 1.00 93.25 90 ASP A C 1
ATOM 656 O O . ASP A 1 90 ? -15.209 8.463 11.282 1.00 93.25 90 ASP A O 1
ATOM 660 N N . PHE A 1 91 ? -15.810 9.836 12.963 1.00 94.06 91 PHE A N 1
ATOM 661 C CA . PHE A 1 91 ? -16.311 8.814 13.865 1.00 94.06 91 PHE A CA 1
ATOM 662 C C . PHE A 1 91 ? -17.424 9.383 14.747 1.00 94.06 91 PHE A C 1
ATOM 664 O O . PHE A 1 91 ? -17.482 10.578 15.038 1.00 94.06 91 PHE A O 1
ATOM 671 N N . ALA A 1 92 ? -18.289 8.498 15.228 1.00 93.56 92 ALA A N 1
ATOM 672 C CA . ALA A 1 92 ? -19.324 8.824 16.199 1.00 93.56 92 ALA A CA 1
ATOM 673 C C . ALA A 1 92 ? -19.119 8.010 17.474 1.00 93.56 92 ALA A C 1
ATOM 675 O O . ALA A 1 92 ? -18.728 6.849 17.407 1.00 93.56 92 ALA A O 1
ATOM 676 N N . ILE A 1 93 ? -19.422 8.602 18.629 1.00 94.56 93 ILE A N 1
ATOM 677 C CA . ILE A 1 93 ? -19.413 7.905 19.917 1.00 94.56 93 ILE A CA 1
ATOM 678 C C . ILE A 1 93 ? -20.837 7.869 20.468 1.00 94.56 93 ILE A C 1
ATOM 680 O O . ILE A 1 93 ? -21.520 8.893 20.521 1.00 94.56 93 ILE A O 1
ATOM 684 N N . SER A 1 94 ? -21.280 6.690 20.896 1.00 94.06 94 SER A N 1
ATOM 685 C CA . SER A 1 94 ? -22.535 6.487 21.617 1.00 94.06 94 SER A CA 1
ATOM 686 C C . SER A 1 94 ? -22.309 5.522 22.777 1.00 94.06 94 SER A C 1
ATOM 688 O O . SER A 1 94 ? -21.971 4.355 22.576 1.00 94.06 94 SER A O 1
ATOM 690 N N . GLY A 1 95 ? -22.455 6.021 24.008 1.00 94.62 95 GLY A N 1
ATOM 691 C CA . GLY A 1 95 ? -22.052 5.277 25.201 1.00 94.62 95 GLY A CA 1
ATOM 692 C C . GLY A 1 95 ? -20.570 4.911 25.125 1.00 94.62 95 GLY A C 1
ATOM 693 O O . GLY A 1 95 ? -19.723 5.782 24.965 1.00 94.62 95 GLY A O 1
ATOM 694 N N . THR A 1 96 ? -20.268 3.617 25.196 1.00 96.19 96 THR A N 1
ATOM 695 C CA . THR A 1 96 ? -18.905 3.086 25.058 1.00 96.19 96 THR A CA 1
ATOM 696 C C . THR A 1 96 ? -18.566 2.629 23.639 1.00 96.19 96 THR A C 1
ATOM 698 O O . THR A 1 96 ? -17.505 2.058 23.425 1.00 96.19 96 THR A O 1
ATOM 701 N N . THR A 1 97 ? -19.439 2.841 22.652 1.00 95.94 97 THR A N 1
ATOM 702 C CA . THR A 1 97 ? -19.178 2.434 21.262 1.00 95.94 97 THR A CA 1
ATOM 703 C C . THR A 1 97 ? -18.690 3.621 20.449 1.00 95.94 97 THR A C 1
ATOM 705 O O . THR A 1 97 ? -19.397 4.622 20.339 1.00 95.94 97 THR A O 1
ATOM 708 N N . LEU A 1 98 ? -17.508 3.496 19.850 1.00 95.69 98 LEU A N 1
ATOM 709 C CA . LEU A 1 98 ? -17.003 4.396 18.819 1.00 95.69 98 LEU A CA 1
ATOM 710 C C . LEU A 1 98 ? -17.151 3.711 17.458 1.00 95.69 98 LEU A C 1
ATOM 712 O O . LEU A 1 98 ? -16.520 2.687 17.204 1.00 95.69 98 LEU A O 1
ATOM 716 N N . SER A 1 99 ? -17.969 4.287 16.583 1.00 95.19 99 SER A N 1
ATOM 717 C CA . SER A 1 99 ? -18.179 3.833 15.208 1.00 95.19 99 SER A CA 1
ATOM 718 C C . SER A 1 99 ? -17.410 4.732 14.251 1.00 95.19 99 SER A C 1
ATOM 720 O O . SER A 1 99 ? -17.786 5.885 14.030 1.00 95.19 99 SER A O 1
ATOM 722 N N . MET A 1 100 ? -16.347 4.196 13.661 1.00 95.81 100 MET A N 1
ATOM 723 C CA . MET A 1 100 ? -15.619 4.832 12.568 1.00 95.81 100 MET A CA 1
ATOM 724 C C . MET A 1 100 ? -16.427 4.704 11.277 1.00 95.81 100 MET A C 1
ATOM 726 O O . MET A 1 100 ? -16.940 3.624 10.967 1.00 95.81 100 MET A O 1
ATOM 730 N N . LYS A 1 101 ? -16.526 5.785 10.505 1.00 95.56 101 LYS A N 1
ATOM 731 C CA . LYS A 1 101 ? -17.244 5.785 9.226 1.00 95.56 101 LYS A CA 1
ATOM 732 C C . LYS A 1 101 ? -16.317 5.486 8.056 1.00 95.56 101 LYS A C 1
ATOM 734 O O . LYS A 1 101 ? -15.127 5.782 8.111 1.00 95.56 101 LYS A O 1
ATOM 739 N N . LYS A 1 102 ? -16.867 4.907 6.993 1.00 95.12 102 LYS A N 1
ATOM 740 C CA . LYS A 1 102 ? -16.252 4.856 5.664 1.00 95.12 102 LYS A CA 1
ATOM 741 C C . LYS A 1 102 ? -16.104 6.268 5.102 1.00 95.12 102 LYS A C 1
ATOM 743 O O . LYS A 1 102 ? -16.684 7.216 5.632 1.00 95.12 102 LYS A O 1
ATOM 748 N N . VAL A 1 103 ? -15.363 6.414 4.007 1.00 94.56 103 VAL A N 1
ATOM 749 C CA . VAL A 1 103 ? -15.158 7.714 3.336 1.00 94.56 103 VAL A CA 1
ATOM 750 C C . VAL A 1 103 ? -16.487 8.324 2.849 1.00 94.56 103 VAL A C 1
ATOM 752 O O . VAL A 1 103 ? -16.576 9.530 2.637 1.00 94.56 103 VAL A O 1
ATOM 755 N N . ASP A 1 104 ? -17.545 7.515 2.733 1.00 93.38 104 ASP A N 1
ATOM 756 C CA . ASP A 1 104 ? -18.910 7.965 2.433 1.00 93.38 104 ASP A CA 1
ATOM 757 C C . ASP A 1 104 ? -19.610 8.745 3.569 1.00 93.38 104 ASP A C 1
ATOM 759 O O . ASP A 1 104 ? -20.693 9.291 3.353 1.00 93.38 104 ASP A O 1
ATOM 763 N N . GLY A 1 105 ? -19.019 8.794 4.768 1.00 90.56 105 GLY A N 1
ATOM 764 C CA . GLY A 1 105 ? -19.540 9.514 5.934 1.00 90.56 105 GLY A CA 1
ATOM 765 C C . GLY A 1 105 ? -20.785 8.893 6.579 1.00 90.56 105 GLY A C 1
ATOM 766 O O . GLY A 1 105 ? -21.444 9.521 7.407 1.00 90.56 105 GLY A O 1
ATOM 767 N N . SER A 1 106 ? -21.164 7.667 6.208 1.00 89.75 106 SER A N 1
ATOM 768 C CA . SER A 1 106 ? -22.400 7.041 6.693 1.00 89.75 106 SER A CA 1
ATOM 769 C C . SER A 1 106 ? -22.216 5.580 7.078 1.00 89.75 106 SER A C 1
ATOM 771 O O . SER A 1 106 ? -22.575 5.180 8.198 1.00 89.75 106 SER A O 1
ATOM 773 N N . THR A 1 107 ? -21.618 4.792 6.189 1.00 93.94 107 THR A N 1
ATOM 774 C CA . THR A 1 107 ? -21.399 3.362 6.392 1.00 93.94 107 THR A CA 1
ATOM 775 C C . THR A 1 107 ? -20.331 3.151 7.454 1.00 93.94 107 THR A C 1
ATOM 777 O O . THR A 1 107 ? -19.377 3.913 7.558 1.00 93.94 107 THR A O 1
ATOM 780 N N . GLU A 1 108 ? -20.474 2.114 8.271 1.00 94.06 108 GLU A N 1
ATOM 781 C CA . GLU A 1 108 ? -19.475 1.786 9.284 1.00 94.06 108 GLU A CA 1
ATOM 782 C C . GLU A 1 108 ? -18.252 1.094 8.659 1.00 94.06 108 GLU A C 1
ATOM 784 O O . GLU A 1 108 ? -18.387 0.187 7.832 1.00 94.06 108 GLU A O 1
ATOM 789 N N . ALA A 1 109 ? -17.059 1.558 9.036 1.00 94.19 109 ALA A N 1
ATOM 790 C CA . ALA A 1 109 ? -15.774 0.991 8.633 1.00 94.19 109 ALA A CA 1
ATOM 791 C C . ALA A 1 109 ? -15.195 0.062 9.709 1.00 94.19 109 ALA A C 1
ATOM 793 O O . ALA A 1 109 ? -14.679 -1.005 9.384 1.00 94.19 109 ALA A O 1
ATOM 794 N N . ALA A 1 110 ? -15.279 0.470 10.978 1.00 93.62 110 ALA A N 1
ATOM 795 C CA . ALA A 1 110 ? -14.822 -0.294 12.135 1.00 93.62 110 ALA A CA 1
ATOM 796 C C . ALA A 1 110 ? -15.496 0.213 13.416 1.00 93.62 110 ALA A C 1
ATOM 798 O O . ALA A 1 110 ? -15.887 1.380 13.501 1.00 93.62 110 ALA A O 1
ATOM 799 N N . THR A 1 111 ? -15.566 -0.640 14.432 1.00 94.12 111 THR A N 1
ATOM 800 C CA . THR A 1 111 ? -16.047 -0.282 15.768 1.00 94.12 111 THR A CA 1
ATOM 801 C C . THR A 1 111 ? -14.955 -0.463 16.806 1.00 94.12 111 THR A C 1
ATOM 803 O O . THR A 1 111 ? -14.070 -1.313 16.686 1.00 94.12 111 THR A O 1
ATOM 806 N N . PHE A 1 112 ? -15.010 0.365 17.840 1.00 94.56 112 PHE A N 1
ATOM 807 C CA . PHE A 1 112 ? -14.134 0.294 18.997 1.00 94.56 112 PHE A CA 1
ATOM 808 C C . PHE A 1 112 ? -14.971 0.412 20.264 1.00 94.56 112 PHE A C 1
ATOM 810 O O . PHE A 1 112 ? -15.950 1.158 20.317 1.00 94.56 112 PHE A O 1
ATOM 817 N N . THR A 1 113 ? -14.549 -0.310 21.291 1.00 96.25 113 THR A N 1
ATOM 818 C CA . THR A 1 113 ? -15.115 -0.251 22.631 1.00 96.25 113 THR A CA 1
ATOM 819 C C . THR A 1 113 ? -14.234 0.638 23.494 1.00 96.25 113 THR A C 1
ATOM 821 O O . THR A 1 113 ? -13.050 0.354 23.678 1.00 96.25 113 THR A O 1
ATOM 824 N N . LEU A 1 114 ? -14.820 1.711 24.010 1.00 96.50 114 LEU A N 1
ATOM 825 C CA . LEU A 1 114 ? -14.260 2.563 25.051 1.00 96.50 114 LEU A CA 1
ATOM 826 C C . LEU A 1 114 ? -14.417 1.884 26.417 1.00 96.50 114 LEU A C 1
ATOM 828 O O . LEU A 1 114 ? -15.382 1.154 26.649 1.00 96.50 114 LEU A O 1
ATOM 832 N N . ASP A 1 115 ? -13.489 2.147 27.329 1.00 96.56 115 ASP A N 1
ATOM 833 C CA . ASP A 1 115 ? -13.533 1.624 28.700 1.00 96.56 115 ASP A CA 1
ATOM 834 C C . ASP A 1 115 ? -14.591 2.290 29.589 1.00 96.56 115 ASP A C 1
ATOM 836 O O . ASP A 1 115 ? -15.132 1.635 30.480 1.00 96.56 115 ASP A O 1
ATOM 840 N N . ASP A 1 116 ? -14.917 3.559 29.338 1.00 95.62 116 ASP A N 1
ATOM 841 C CA . ASP A 1 116 ? -15.919 4.313 30.093 1.00 95.62 116 ASP A CA 1
ATOM 842 C C . ASP A 1 116 ? -16.749 5.230 29.178 1.00 95.62 116 ASP A C 1
ATOM 844 O O . ASP A 1 116 ? -16.245 5.810 28.217 1.00 95.62 116 ASP A O 1
ATOM 848 N N . GLY A 1 117 ? -18.049 5.357 29.467 1.00 93.69 117 GLY A N 1
ATOM 849 C CA . GLY A 1 117 ? -18.982 6.157 28.660 1.00 93.69 117 GLY A CA 1
ATOM 850 C C . GLY A 1 117 ? -18.983 7.656 28.978 1.00 93.69 117 GLY A C 1
ATOM 851 O O . GLY A 1 117 ? -19.648 8.423 28.286 1.00 93.69 117 GLY A O 1
ATOM 852 N N . THR A 1 118 ? -18.282 8.073 30.034 1.00 94.00 118 THR A N 1
ATOM 853 C CA . THR A 1 118 ? -18.198 9.466 30.495 1.00 94.00 118 THR A CA 1
ATOM 854 C C . THR A 1 1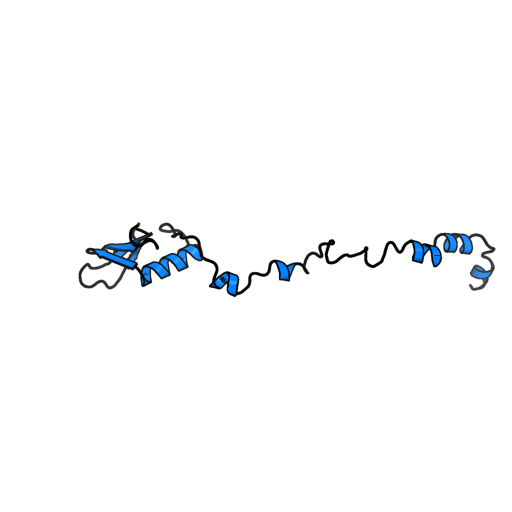18 ? -16.773 9.999 30.374 1.00 94.00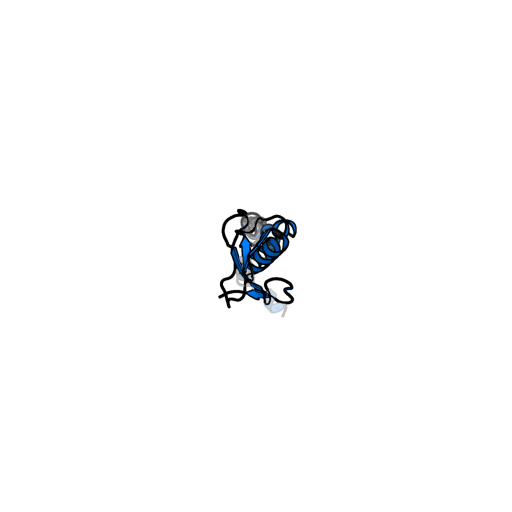 118 THR A C 1
ATOM 856 O O . THR A 1 118 ? -16.570 11.078 29.824 1.00 94.00 118 THR A O 1
ATOM 859 N N . ASN A 1 119 ? -15.791 9.237 30.860 1.00 94.25 119 ASN A N 1
ATOM 860 C CA . ASN A 1 119 ? -14.380 9.609 30.943 1.00 94.25 119 ASN A CA 1
ATOM 861 C C . ASN A 1 119 ? -13.486 8.499 30.358 1.00 94.25 119 ASN A C 1
ATOM 863 O O . ASN A 1 119 ? -12.739 7.864 31.107 1.00 94.25 119 ASN A O 1
ATOM 867 N N . PRO A 1 120 ? -13.557 8.235 29.044 1.00 95.25 120 PRO A N 1
ATOM 868 C CA . PRO A 1 120 ? -12.772 7.176 28.426 1.00 95.25 120 PRO A CA 1
ATOM 869 C C . PRO A 1 120 ? -11.266 7.450 28.538 1.00 95.25 120 PRO A C 1
ATOM 871 O O . PRO A 1 120 ? -10.806 8.572 28.313 1.00 95.25 120 PRO A O 1
ATOM 874 N N . THR A 1 121 ? -10.486 6.416 28.846 1.00 96.50 121 THR A N 1
ATOM 875 C CA . THR A 1 121 ? -9.012 6.466 28.895 1.00 96.50 121 THR A CA 1
ATOM 876 C C . THR A 1 121 ? -8.350 5.459 27.970 1.00 96.50 121 THR A C 1
ATOM 878 O O . THR A 1 121 ? -7.159 5.571 27.671 1.00 96.50 121 THR A O 1
ATOM 881 N N . SER A 1 122 ? -9.120 4.495 27.474 1.00 95.81 122 SER A N 1
ATOM 882 C CA . SER A 1 122 ? -8.652 3.495 26.532 1.00 95.81 122 SER A CA 1
ATOM 883 C C . SER A 1 122 ? -9.745 3.118 25.540 1.00 95.81 122 SER A C 1
ATOM 885 O O . SER A 1 122 ? -10.937 3.330 25.758 1.00 95.81 122 SER A O 1
ATOM 887 N N . LEU A 1 123 ? -9.312 2.573 24.408 1.00 94.19 123 LEU A N 1
ATOM 888 C CA . LEU A 1 123 ? -10.184 2.014 23.390 1.00 94.19 123 LEU A CA 1
ATOM 889 C C . LEU A 1 123 ? -9.583 0.702 22.901 1.00 94.19 123 LEU A C 1
ATOM 891 O O . LEU A 1 123 ? -8.363 0.573 22.787 1.00 94.19 123 LEU A O 1
ATOM 895 N N . THR A 1 124 ? -10.436 -0.266 22.600 1.00 93.38 124 THR A N 1
ATOM 896 C CA . THR A 1 124 ? -10.053 -1.554 22.010 1.00 93.38 124 THR A CA 1
ATOM 897 C C . THR A 1 124 ? -10.905 -1.786 20.773 1.00 93.38 124 THR A C 1
ATOM 899 O O . THR A 1 124 ? -12.091 -1.473 20.794 1.00 93.38 124 THR A O 1
ATOM 902 N N . ARG A 1 125 ? -10.333 -2.307 19.683 1.00 90.50 125 ARG A N 1
ATOM 903 C CA . ARG A 1 125 ? -11.129 -2.631 18.489 1.00 90.50 125 ARG A CA 1
ATOM 904 C C . ARG A 1 125 ? -12.185 -3.680 18.848 1.00 90.50 125 ARG A C 1
ATOM 906 O O . ARG A 1 125 ? -11.865 -4.645 19.538 1.00 90.50 125 ARG A O 1
ATOM 913 N N . ALA A 1 126 ? -13.432 -3.446 18.449 1.00 82.06 126 ALA A N 1
ATOM 914 C CA . ALA A 1 126 ? -14.515 -4.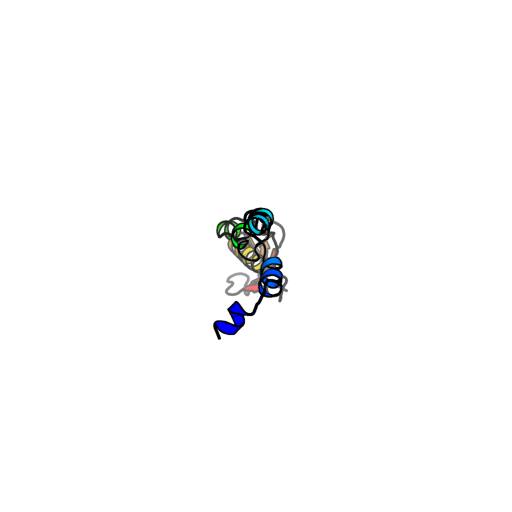386 18.700 1.00 82.06 126 ALA A CA 1
ATOM 915 C C . ALA A 1 126 ? -14.433 -5.557 17.705 1.00 82.06 126 ALA A C 1
ATOM 917 O O . ALA A 1 126 ? -13.973 -5.382 16.574 1.00 82.06 126 ALA A O 1
ATOM 918 N N . THR A 1 127 ? -14.839 -6.742 18.165 1.00 71.19 127 THR A N 1
ATOM 919 C CA . THR A 1 127 ? -14.831 -8.008 17.410 1.00 71.19 127 THR A CA 1
ATOM 920 C C . THR A 1 127 ? -15.938 -8.086 16.376 1.00 71.19 127 THR A C 1
ATOM 922 O O . THR A 1 127 ? -17.079 -7.733 16.759 1.00 71.19 127 THR A O 1
#

Sequence (127 aa):
SIDAIETDTTTDIPALILDVPTVAEFNARTLVAAAYFDPAADTVATVTDVTNQVTVADILTTQMTESYAADNAAPTLTQALMMCQQMLGDFAISGTTLSMKKVDGSTEAATFTLDDGTNPTSLTRAT

Secondary structure (DSSP, 8-state):
-HHHHHT--SSHHHHHHHTSPPHHHHHHS-S-TTTS--TTTS--TTS-TTTT---HHHHHHSPPPP--PPTTSPPPHHHHHHHHHHHHH-EEEETTEEEEEPTTSSSEEEEEEES-SSS---EEE--

Organism: NCBI:txid412755

Foldseek 3Di:
DVVVVVPPPPPPVVVVVVVPQDPVRVVVVPPPPCVVDPVVPDDDPPVCCVVPPCDPCNVPPPDQDDDADDPPDDDDPSNVVQVVVQVVPAWDDDQQKIFGAHPVNPHGRFIWGFPGRPDGDDIGTDD

Radius of gyration: 36.95 Å; chains: 1; bounding box: 83×37×83 Å